Protein AF-A0A9E4T1R7-F1 (afdb_monomer_lite)

Secondary structure (DSSP, 8-state):
--GGG-S---TT-EEE-TTS-EEEEEEEEEEETTTTEEEEEEEE-SSTTTT-EEEE-GGGSEE-

Sequence (64 aa):
MNYAEMDTIESGLRFKTLGELVVETTGVTLHIESTNVHVHEVVIVEGDFQGTKYMHNLDYAQSL

Foldseek 3Di:
DQQFQDPWDDWAWWWQAPVRFIWTFHGDWDQDVVVRTIWTKIAGCDDPRGRDIDTHRCVRIGTD

Radius of gyration: 11.04 Å; chains: 1; bounding box: 24×18×26 Å

Structure (mmCIF, N/CA/C/O backbone):
data_AF-A0A9E4T1R7-F1
#
_entry.id   AF-A0A9E4T1R7-F1
#
loop_
_atom_site.group_PDB
_atom_site.id
_atom_site.type_symbol
_atom_site.label_atom_id
_atom_site.label_alt_id
_atom_site.label_comp_id
_atom_site.label_asym_id
_atom_site.label_entity_id
_atom_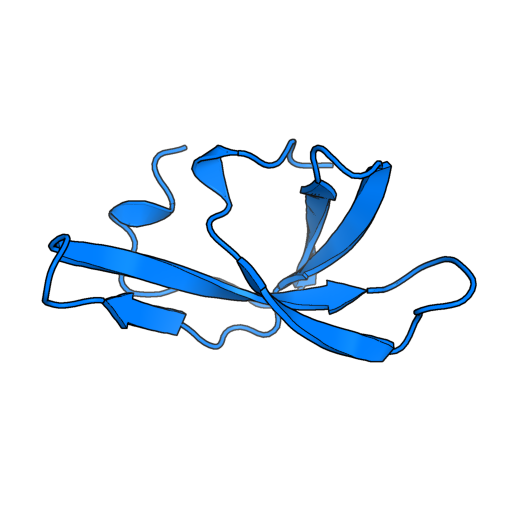site.label_seq_id
_atom_site.pdbx_PDB_ins_code
_atom_site.Cartn_x
_atom_site.Cartn_y
_atom_site.Cartn_z
_atom_site.occupancy
_atom_site.B_iso_or_equiv
_atom_site.auth_seq_id
_atom_site.auth_comp_id
_atom_site.auth_asym_id
_atom_site.auth_atom_id
_atom_site.pdbx_PDB_model_num
ATOM 1 N N . MET A 1 1 ? -2.205 10.514 -6.856 1.00 77.12 1 MET A N 1
ATOM 2 C CA . MET A 1 1 ? -0.741 10.307 -6.804 1.00 77.12 1 MET A CA 1
ATOM 3 C C . MET A 1 1 ? -0.431 9.030 -7.567 1.00 77.12 1 MET A C 1
ATOM 5 O O . MET A 1 1 ? -1.379 8.313 -7.851 1.00 77.12 1 MET A O 1
ATOM 9 N N . ASN A 1 2 ? 0.826 8.807 -7.950 1.00 92.75 2 ASN A N 1
ATOM 10 C CA . ASN A 1 2 ? 1.261 7.601 -8.661 1.00 92.75 2 ASN A CA 1
ATOM 11 C C . ASN A 1 2 ? 2.208 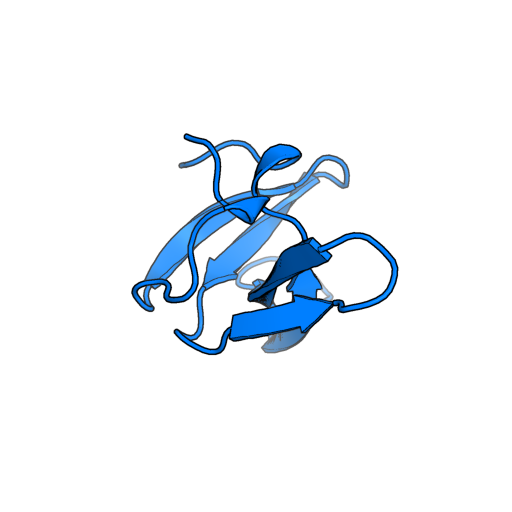6.828 -7.729 1.00 92.75 2 ASN A C 1
ATOM 13 O O . ASN A 1 2 ? 3.427 6.922 -7.832 1.00 92.75 2 ASN A O 1
ATOM 17 N N . TYR A 1 3 ? 1.636 6.175 -6.723 1.00 96.62 3 TYR A N 1
ATOM 18 C CA . TYR A 1 3 ? 2.360 5.454 -5.679 1.00 96.62 3 TYR A CA 1
ATOM 19 C C . TYR A 1 3 ? 3.163 4.285 -6.253 1.00 96.62 3 TYR A C 1
ATOM 21 O O . TYR A 1 3 ? 4.265 4.027 -5.785 1.00 96.62 3 TYR A O 1
ATOM 29 N N . ALA A 1 4 ? 2.703 3.652 -7.338 1.00 97.25 4 ALA A N 1
ATOM 30 C CA . ALA A 1 4 ? 3.489 2.635 -8.034 1.00 97.25 4 ALA A CA 1
ATOM 31 C C . ALA A 1 4 ? 4.853 3.139 -8.552 1.00 97.25 4 ALA A C 1
ATOM 33 O O . ALA A 1 4 ? 5.759 2.333 -8.773 1.00 97.25 4 ALA A O 1
ATOM 34 N N . GLU A 1 5 ? 5.033 4.448 -8.736 1.00 97.62 5 GLU A N 1
ATOM 35 C CA . GLU A 1 5 ? 6.303 5.052 -9.160 1.00 97.62 5 GLU A CA 1
ATOM 36 C C . GLU A 1 5 ? 7.185 5.488 -7.977 1.00 97.62 5 GLU A C 1
ATOM 38 O O . GLU A 1 5 ? 8.332 5.879 -8.187 1.00 97.62 5 GLU A O 1
ATOM 43 N N . MET A 1 6 ? 6.686 5.407 -6.739 1.00 97.38 6 MET A N 1
ATOM 44 C CA . MET A 1 6 ? 7.396 5.859 -5.542 1.00 97.38 6 MET A CA 1
ATOM 45 C C . MET A 1 6 ? 8.232 4.729 -4.938 1.00 97.38 6 MET A C 1
ATOM 47 O O . MET A 1 6 ? 7.704 3.722 -4.478 1.00 97.38 6 MET A O 1
ATOM 51 N N . ASP A 1 7 ? 9.548 4.917 -4.882 1.00 97.12 7 ASP A N 1
ATOM 52 C CA . ASP A 1 7 ? 10.491 3.967 -4.272 1.00 97.12 7 ASP A CA 1
ATOM 53 C C . ASP A 1 7 ? 10.424 3.930 -2.735 1.00 97.12 7 ASP A C 1
ATOM 55 O O . ASP A 1 7 ? 10.943 3.017 -2.089 1.00 97.12 7 ASP A O 1
ATOM 59 N N . THR A 1 8 ? 9.758 4.920 -2.147 1.00 97.25 8 THR A N 1
ATOM 60 C CA . THR A 1 8 ? 9.612 5.122 -0.711 1.00 97.25 8 THR A CA 1
ATOM 61 C C . THR A 1 8 ? 8.212 5.627 -0.379 1.00 97.25 8 THR A C 1
ATOM 63 O O . THR A 1 8 ? 7.535 6.249 -1.197 1.00 97.25 8 THR A O 1
ATOM 66 N N . ILE A 1 9 ? 7.766 5.363 0.849 1.00 97.81 9 ILE A N 1
ATOM 67 C CA . ILE A 1 9 ? 6.492 5.850 1.376 1.00 97.81 9 ILE A CA 1
ATOM 68 C C . ILE A 1 9 ? 6.671 6.239 2.838 1.00 97.81 9 ILE A C 1
ATOM 70 O O . ILE A 1 9 ? 7.404 5.584 3.580 1.00 97.81 9 ILE A O 1
ATOM 74 N N . GLU A 1 10 ? 6.002 7.302 3.264 1.00 97.94 10 GLU A N 1
ATOM 75 C CA . GLU A 1 10 ? 5.956 7.658 4.679 1.00 97.94 10 GLU A CA 1
ATOM 76 C C . GLU A 1 10 ? 5.058 6.675 5.437 1.00 97.94 10 GLU A C 1
ATOM 78 O O . GLU A 1 10 ? 4.053 6.201 4.904 1.00 97.94 10 GLU A O 1
ATOM 83 N N . SER A 1 11 ? 5.403 6.360 6.686 1.00 98.12 11 SER A N 1
ATOM 84 C CA . SER A 1 11 ? 4.517 5.622 7.591 1.00 98.12 11 SER A CA 1
ATOM 85 C C . SER A 1 11 ? 3.407 6.526 8.128 1.00 98.12 11 SER A C 1
ATOM 87 O O . SER A 1 11 ? 3.658 7.701 8.392 1.00 98.12 11 SER A O 1
ATOM 89 N N . GLY A 1 12 ? 2.227 5.970 8.397 1.00 98.19 12 GLY A N 1
ATOM 90 C CA . GLY A 1 12 ? 1.120 6.702 9.024 1.00 98.19 12 GLY A CA 1
ATOM 91 C C . GLY A 1 12 ? 0.116 7.314 8.043 1.00 98.19 12 GLY A C 1
ATOM 92 O O . GLY A 1 12 ? -0.858 7.926 8.478 1.00 98.19 12 GLY A O 1
ATOM 93 N N . LEU A 1 13 ? 0.312 7.147 6.731 1.00 98.25 13 LEU A N 1
ATOM 94 C CA . LEU A 1 13 ? -0.653 7.583 5.722 1.00 98.25 13 LEU A CA 1
ATOM 95 C C . LEU A 1 13 ? -1.827 6.608 5.686 1.00 98.25 13 LEU A C 1
ATOM 97 O O . LEU A 1 13 ? -1.621 5.394 5.635 1.00 98.25 13 LEU A O 1
ATOM 101 N N . ARG A 1 14 ? -3.056 7.130 5.693 1.00 98.25 14 ARG A N 1
ATOM 102 C CA . ARG A 1 14 ? -4.274 6.317 5.754 1.00 98.25 14 ARG A CA 1
ATOM 103 C C . ARG A 1 14 ? -4.998 6.259 4.425 1.00 98.25 14 ARG A C 1
ATOM 105 O O . ARG A 1 14 ? -5.150 7.261 3.732 1.00 98.25 14 ARG A O 1
ATOM 112 N N . PHE A 1 15 ? -5.488 5.068 4.112 1.00 98.31 15 PHE A N 1
ATOM 113 C CA . PHE A 1 15 ? -6.194 4.790 2.875 1.00 98.31 15 PHE A CA 1
ATOM 114 C C . PHE A 1 15 ? -7.410 3.908 3.123 1.00 98.31 15 PHE A C 1
ATOM 116 O O . PHE A 1 15 ? -7.410 3.050 4.007 1.00 98.31 15 PHE A O 1
ATOM 123 N N . LYS A 1 16 ? -8.422 4.076 2.278 1.00 98.19 16 LYS A N 1
ATOM 124 C CA . LYS A 1 16 ? -9.530 3.146 2.115 1.00 98.19 16 LYS A CA 1
ATOM 125 C C . LYS A 1 16 ? -9.341 2.355 0.826 1.00 98.19 16 LYS A C 1
ATOM 127 O O . LYS A 1 16 ? -9.246 2.926 -0.259 1.00 98.19 16 LYS A O 1
ATOM 132 N N . THR A 1 17 ? -9.257 1.039 0.946 1.00 97.06 17 THR A N 1
ATOM 133 C CA . THR A 1 17 ? -9.086 0.134 -0.203 1.00 97.06 17 THR A CA 1
ATOM 134 C C . THR A 1 17 ? -10.415 -0.131 -0.918 1.00 97.06 17 THR A C 1
ATOM 136 O O . THR A 1 17 ? -11.481 0.093 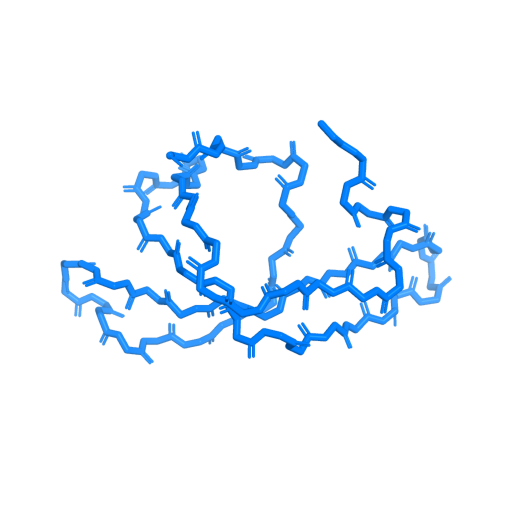-0.348 1.00 97.06 17 THR A O 1
ATOM 139 N N . LEU A 1 18 ? -10.374 -0.699 -2.132 1.00 95.50 18 LEU A N 1
ATOM 140 C CA . LEU A 1 18 ? -11.583 -1.145 -2.854 1.00 95.50 18 LEU A CA 1
ATOM 141 C C . LEU A 1 18 ? -12.395 -2.215 -2.102 1.00 95.50 18 LEU A C 1
ATOM 143 O O . LEU A 1 18 ? -13.581 -2.384 -2.365 1.00 95.50 18 LEU A O 1
ATOM 147 N N . GLY A 1 19 ? -11.757 -2.947 -1.184 1.00 94.31 19 GLY A N 1
ATOM 148 C CA . GLY A 1 19 ? -12.417 -3.903 -0.293 1.00 94.31 19 GLY A CA 1
ATOM 149 C C . GLY A 1 19 ? -13.021 -3.258 0.957 1.00 94.31 19 GLY A C 1
ATOM 150 O O . GLY A 1 19 ? -13.325 -3.974 1.903 1.00 94.31 19 GLY A O 1
ATOM 151 N N . GLU A 1 20 ? -13.136 -1.927 0.991 1.00 96.00 20 GLU A N 1
ATOM 152 C CA . GLU A 1 20 ? -13.660 -1.125 2.104 1.00 96.00 20 GLU A CA 1
ATOM 153 C C . GLU A 1 20 ? -12.838 -1.201 3.407 1.00 96.00 20 GLU A C 1
ATOM 155 O O . GLU A 1 20 ? -13.256 -0.670 4.433 1.00 96.00 20 GLU A O 1
ATOM 160 N N . LEU A 1 21 ? -11.638 -1.793 3.370 1.00 97.69 21 LEU A N 1
ATOM 161 C CA . LEU A 1 21 ? -10.713 -1.814 4.506 1.00 97.69 21 LEU A CA 1
ATOM 162 C C . LEU A 1 21 ? -10.024 -0.458 4.679 1.00 97.69 21 LEU A C 1
ATOM 164 O O . LEU A 1 21 ? -9.533 0.104 3.694 1.00 97.69 21 LEU A O 1
ATOM 168 N N . VAL A 1 22 ? -9.926 0.007 5.927 1.00 98.38 22 VAL A N 1
ATOM 169 C CA . VAL A 1 22 ? -9.094 1.152 6.321 1.00 98.38 22 VAL A CA 1
ATOM 170 C C . VAL A 1 22 ? -7.715 0.646 6.725 1.00 98.38 22 VAL A C 1
ATOM 172 O O . VAL A 1 22 ? -7.582 -0.206 7.612 1.00 98.38 22 VAL A O 1
ATOM 175 N N . VAL A 1 23 ? -6.684 1.169 6.068 1.00 98.62 23 VAL A N 1
ATOM 176 C CA . VAL A 1 23 ? -5.297 0.741 6.249 1.00 98.62 23 VAL A CA 1
ATOM 177 C C . VAL A 1 23 ? -4.354 1.921 6.435 1.00 98.62 23 VAL A C 1
ATOM 179 O O . VAL A 1 23 ? -4.644 3.029 5.990 1.00 98.62 23 VAL A O 1
ATOM 182 N N . GLU A 1 24 ? -3.219 1.673 7.077 1.00 98.75 24 GLU A N 1
ATOM 183 C CA . GLU A 1 24 ? -2.168 2.657 7.334 1.00 98.75 24 GLU A CA 1
ATOM 184 C C . GLU A 1 24 ? -0.820 2.156 6.795 1.00 98.75 24 GLU A C 1
ATOM 186 O O . GLU A 1 24 ? -0.483 0.983 6.967 1.00 98.75 24 GLU A O 1
ATOM 191 N N . THR A 1 25 ? -0.049 3.012 6.124 1.00 98.69 25 THR A N 1
ATOM 192 C CA . THR A 1 25 ? 1.278 2.659 5.596 1.00 98.69 25 THR A CA 1
ATOM 193 C C . THR A 1 25 ? 2.285 2.430 6.720 1.00 98.69 25 THR A C 1
ATOM 195 O O . THR A 1 25 ? 2.322 3.171 7.704 1.00 98.69 25 THR A O 1
ATOM 198 N N . THR A 1 26 ? 3.160 1.434 6.571 1.00 98.62 26 THR A N 1
ATOM 199 C CA . THR A 1 26 ? 4.198 1.134 7.580 1.00 98.62 26 THR A CA 1
ATOM 200 C C . THR A 1 26 ? 5.558 1.762 7.263 1.00 98.62 26 THR A C 1
ATOM 202 O O . THR A 1 26 ? 6.456 1.731 8.101 1.00 98.62 26 THR A O 1
ATOM 205 N N . GLY A 1 27 ? 5.715 2.336 6.065 1.00 98.31 27 GLY A N 1
ATOM 206 C CA . GLY A 1 27 ? 6.984 2.856 5.543 1.00 98.31 27 GLY A CA 1
ATOM 207 C C . GLY A 1 27 ? 7.803 1.835 4.743 1.00 98.31 27 GLY A C 1
ATOM 208 O O . GLY A 1 27 ? 8.802 2.194 4.123 1.00 98.31 27 GLY A O 1
ATOM 209 N N . VAL A 1 28 ? 7.389 0.563 4.714 1.00 98.62 28 VAL A N 1
ATOM 210 C CA . VAL A 1 28 ? 8.050 -0.477 3.913 1.00 98.62 28 VAL A CA 1
ATOM 211 C C . VAL A 1 28 ? 7.533 -0.436 2.476 1.00 98.62 28 VAL A C 1
ATOM 213 O O . VAL A 1 28 ? 6.328 -0.386 2.236 1.00 98.62 28 VAL A O 1
ATOM 216 N N . THR A 1 29 ? 8.457 -0.492 1.520 1.00 98.50 29 THR A N 1
ATOM 217 C CA . THR A 1 29 ? 8.169 -0.542 0.082 1.00 98.50 29 THR A CA 1
ATOM 218 C C . THR A 1 29 ? 8.883 -1.734 -0.542 1.00 98.50 29 THR A C 1
ATOM 220 O O . THR A 1 29 ? 9.997 -2.079 -0.146 1.00 98.50 29 THR A O 1
ATOM 223 N N . LEU A 1 30 ? 8.235 -2.371 -1.512 1.00 98.38 30 LEU A N 1
ATOM 224 C CA . LEU A 1 30 ? 8.773 -3.472 -2.295 1.00 98.38 30 LEU A CA 1
ATOM 225 C C . LEU A 1 30 ? 8.675 -3.129 -3.782 1.00 98.38 30 LEU A C 1
ATOM 227 O O . LEU A 1 30 ? 7.592 -2.837 -4.285 1.00 98.38 30 LEU A O 1
ATOM 231 N N . HIS A 1 31 ? 9.799 -3.210 -4.492 1.00 98.31 31 HIS A N 1
ATOM 232 C CA . HIS A 1 31 ? 9.825 -3.119 -5.951 1.00 98.31 31 HIS A CA 1
ATOM 233 C C . HIS A 1 31 ? 9.496 -4.480 -6.573 1.00 98.31 31 HIS A C 1
ATOM 235 O O . HIS A 1 31 ? 10.086 -5.502 -6.223 1.00 98.31 31 HIS A O 1
ATOM 241 N N . ILE A 1 32 ? 8.534 -4.492 -7.490 1.00 97.62 32 ILE A N 1
ATOM 242 C CA . ILE A 1 32 ? 8.119 -5.660 -8.263 1.00 97.62 32 ILE A CA 1
ATOM 243 C C . ILE A 1 32 ? 8.739 -5.548 -9.657 1.00 97.62 32 ILE A C 1
ATOM 245 O O . ILE A 1 32 ? 8.200 -4.871 -10.534 1.00 97.62 32 ILE A O 1
ATOM 249 N N . GLU A 1 33 ? 9.868 -6.229 -9.865 1.00 96.56 33 GLU A N 1
ATOM 250 C CA . GLU A 1 33 ? 10.670 -6.133 -11.096 1.00 96.56 33 GLU A CA 1
ATOM 251 C C . GLU A 1 33 ? 9.886 -6.498 -12.366 1.00 96.56 33 GLU A C 1
ATOM 253 O O . GLU A 1 33 ? 10.021 -5.833 -13.390 1.00 96.56 33 GLU A O 1
ATOM 258 N N . SER A 1 34 ? 9.028 -7.523 -12.306 1.00 96.94 34 SER A N 1
ATOM 259 C CA . SER A 1 34 ? 8.300 -8.046 -13.474 1.00 96.94 34 SER A CA 1
ATOM 260 C C . SER A 1 34 ? 7.328 -7.044 -14.102 1.00 96.94 34 SER A C 1
ATOM 262 O O . SER A 1 34 ? 7.053 -7.120 -15.298 1.00 96.94 34 SER A O 1
ATOM 264 N N . THR A 1 35 ? 6.812 -6.112 -13.303 1.00 95.56 35 THR A N 1
ATOM 265 C CA . THR A 1 35 ? 5.891 -5.051 -13.733 1.00 95.56 35 THR A CA 1
ATOM 266 C C . THR A 1 35 ? 6.482 -3.654 -13.561 1.00 95.56 35 THR A C 1
ATOM 268 O O . THR A 1 35 ? 5.825 -2.681 -13.909 1.00 95.56 35 THR A O 1
ATOM 271 N N . ASN A 1 36 ? 7.714 -3.555 -13.052 1.00 96.50 36 ASN A N 1
ATOM 272 C CA . ASN A 1 36 ? 8.421 -2.320 -12.727 1.00 96.50 36 ASN A CA 1
ATOM 273 C C . ASN A 1 36 ? 7.574 -1.309 -11.927 1.00 96.50 36 ASN A C 1
ATOM 275 O O . ASN A 1 36 ? 7.474 -0.142 -12.297 1.00 96.50 36 ASN A O 1
ATOM 279 N N . VAL A 1 37 ? 6.953 -1.772 -10.839 1.00 97.06 37 VAL A N 1
ATOM 280 C CA . VAL A 1 37 ? 6.135 -0.942 -9.934 1.00 97.06 37 VAL A CA 1
ATOM 281 C C . VAL A 1 37 ? 6.530 -1.168 -8.485 1.00 97.06 37 VAL A C 1
ATOM 283 O O . VAL A 1 37 ? 7.038 -2.233 -8.135 1.00 97.06 37 VAL A O 1
ATOM 286 N N . HIS A 1 38 ? 6.240 -0.197 -7.633 1.00 98.44 38 HIS A N 1
ATOM 287 C CA . HIS A 1 38 ? 6.362 -0.308 -6.189 1.00 98.44 38 HIS A CA 1
ATOM 288 C C . HIS A 1 38 ? 5.013 -0.649 -5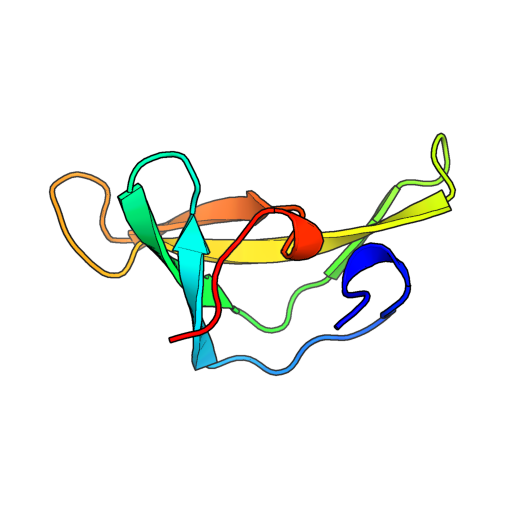.554 1.00 98.44 38 HIS A C 1
ATOM 290 O O . HIS A 1 38 ? 3.958 -0.165 -5.962 1.00 98.44 38 HIS A O 1
ATOM 296 N N . VAL A 1 39 ? 5.047 -1.517 -4.551 1.00 98.00 39 VAL A N 1
ATOM 297 C CA . VAL A 1 39 ? 3.927 -1.774 -3.645 1.00 98.00 39 VAL A CA 1
ATOM 298 C C . VAL A 1 39 ? 4.362 -1.441 -2.230 1.00 98.00 39 VAL A C 1
ATOM 300 O O . VAL A 1 39 ? 5.525 -1.617 -1.865 1.00 98.00 39 VAL A O 1
ATOM 303 N N . HIS A 1 40 ? 3.423 -0.964 -1.427 1.00 98.56 40 HIS A N 1
ATOM 304 C CA . HIS A 1 40 ? 3.704 -0.461 -0.091 1.00 98.56 40 HIS A CA 1
ATOM 305 C C . HIS A 1 40 ? 3.045 -1.357 0.944 1.00 98.56 40 HIS A C 1
ATOM 307 O O . HIS A 1 40 ? 1.896 -1.776 0.776 1.00 98.56 40 HIS A O 1
ATOM 313 N N . GLU A 1 41 ? 3.767 -1.673 2.013 1.00 98.75 41 GLU A N 1
ATOM 314 C CA . GLU A 1 41 ? 3.190 -2.426 3.116 1.00 98.75 41 GLU A CA 1
ATOM 315 C C . GLU A 1 41 ? 2.206 -1.538 3.880 1.00 98.75 41 GLU A C 1
ATOM 317 O O . GLU A 1 41 ? 2.504 -0.398 4.258 1.00 98.75 41 GLU A O 1
ATOM 322 N N . VAL A 1 42 ? 1.031 -2.099 4.136 1.00 98.69 42 VAL A N 1
ATOM 323 C CA . VAL A 1 42 ? -0.017 -1.478 4.933 1.00 98.69 42 VAL A CA 1
ATOM 324 C C . VAL A 1 42 ? -0.433 -2.398 6.072 1.00 98.69 42 VAL A C 1
ATOM 326 O O . VAL A 1 42 ? -0.306 -3.620 5.974 1.00 98.69 42 VAL A O 1
ATOM 329 N N . VAL A 1 43 ? -0.956 -1.814 7.147 1.00 98.75 43 VAL A N 1
ATOM 330 C CA . VAL A 1 43 ? -1.606 -2.520 8.253 1.00 98.75 43 VAL A CA 1
ATOM 331 C C . VAL A 1 43 ? -3.078 -2.131 8.320 1.00 98.75 43 VAL A C 1
ATOM 333 O O . VAL A 1 43 ? -3.412 -0.952 8.233 1.00 98.75 43 VAL A O 1
ATOM 336 N N . ILE A 1 44 ? -3.971 -3.107 8.478 1.00 98.62 44 ILE A N 1
ATOM 337 C CA . ILE A 1 44 ? -5.398 -2.840 8.704 1.00 98.62 44 ILE A CA 1
ATOM 338 C C . ILE A 1 44 ? -5.564 -2.209 10.087 1.00 98.62 44 ILE A C 1
ATOM 340 O O . ILE A 1 44 ? -5.094 -2.770 11.078 1.00 98.62 44 ILE A O 1
ATOM 344 N N . VAL A 1 45 ? -6.237 -1.061 10.170 1.00 98.38 45 VAL A N 1
ATOM 345 C CA . VAL A 1 45 ? -6.385 -0.309 11.431 1.00 98.38 45 VAL A CA 1
ATOM 346 C C . VAL A 1 45 ? -7.777 -0.402 12.054 1.00 98.38 45 VAL A C 1
ATOM 348 O O . VAL A 1 45 ? -7.941 -0.007 13.205 1.00 98.38 45 VAL A O 1
ATOM 351 N N . GLU A 1 46 ? -8.756 -0.971 11.346 1.00 96.75 46 GLU A N 1
ATOM 352 C CA . GLU A 1 46 ? -10.148 -1.095 11.799 1.00 96.75 46 GLU A CA 1
ATOM 353 C C . GLU A 1 46 ? -10.766 -2.451 11.403 1.00 96.75 46 GLU A C 1
ATOM 355 O O . GLU A 1 46 ? -10.386 -3.052 10.397 1.00 96.75 46 GLU A O 1
ATOM 360 N N . GLY A 1 47 ? -11.753 -2.917 12.176 1.00 95.19 47 GLY A N 1
ATOM 361 C CA . GLY A 1 47 ? -12.527 -4.134 11.893 1.00 95.19 47 GLY A CA 1
ATOM 362 C C . GLY A 1 47 ? -11.854 -5.448 12.310 1.00 95.19 47 GLY A C 1
ATOM 363 O O . GLY A 1 47 ? -10.813 -5.463 12.964 1.00 95.19 47 GLY A O 1
ATOM 364 N N . ASP A 1 48 ? -12.460 -6.571 11.918 1.00 94.25 48 ASP A N 1
ATOM 365 C CA . ASP A 1 48 ? -12.090 -7.918 12.395 1.00 94.25 48 ASP A CA 1
ATOM 366 C C . ASP A 1 48 ? -10.668 -8.357 12.009 1.00 94.25 48 ASP A C 1
ATOM 368 O O . ASP A 1 48 ? -10.086 -9.233 12.647 1.00 94.25 48 ASP A O 1
ATOM 372 N N . PHE A 1 49 ? -10.092 -7.743 10.973 1.00 96.75 49 PHE A N 1
ATOM 373 C CA . PHE A 1 49 ? -8.750 -8.051 10.474 1.00 96.75 49 PHE A CA 1
ATOM 374 C C . PHE A 1 49 ? -7.680 -7.056 10.947 1.00 96.75 49 PHE A C 1
ATOM 376 O O . PHE A 1 49 ? -6.556 -7.080 10.432 1.00 96.75 49 PHE A O 1
ATOM 383 N N . GLN A 1 50 ? -8.002 -6.182 11.908 1.00 98.25 50 GLN A N 1
ATOM 384 C CA . GLN A 1 50 ? -7.077 -5.188 12.451 1.00 98.25 50 GLN A CA 1
ATOM 385 C C . GLN A 1 50 ? -5.735 -5.816 12.869 1.00 98.25 50 GLN A C 1
ATOM 387 O O . GLN A 1 50 ? -5.675 -6.873 13.494 1.00 98.25 50 GLN A O 1
ATOM 392 N N . GLY A 1 51 ? -4.638 -5.146 12.515 1.00 98.31 51 GLY A N 1
ATOM 393 C CA . GLY A 1 51 ? -3.266 -5.594 12.761 1.00 98.31 51 GLY A CA 1
ATOM 394 C C . GLY A 1 51 ? -2.677 -6.473 11.654 1.00 98.31 51 GLY A C 1
ATOM 395 O O . GLY A 1 51 ? -1.463 -6.681 11.635 1.00 98.31 51 GLY A O 1
ATOM 396 N N . THR A 1 52 ? -3.488 -6.950 10.705 1.00 98.50 52 THR A N 1
ATOM 397 C CA . THR A 1 52 ? -2.997 -7.715 9.547 1.00 98.50 52 THR A CA 1
ATOM 398 C C . THR A 1 52 ? -2.194 -6.815 8.615 1.00 98.50 52 THR A C 1
ATOM 400 O O . THR A 1 52 ? -2.651 -5.726 8.266 1.00 98.50 52 THR A O 1
ATOM 403 N N . LYS A 1 53 ? -1.018 -7.289 8.184 1.00 98.56 53 LYS A N 1
ATOM 404 C CA . LYS A 1 53 ? -0.135 -6.588 7.245 1.00 98.56 53 LYS A CA 1
ATOM 405 C C . LYS A 1 53 ? -0.110 -7.254 5.879 1.00 98.56 53 LYS A C 1
ATOM 407 O O . LYS A 1 53 ? -0.131 -8.481 5.798 1.00 98.56 53 LYS A O 1
ATOM 412 N N . TYR A 1 54 ? -0.025 -6.455 4.823 1.00 98.44 54 TYR A N 1
ATOM 413 C CA . TYR A 1 54 ? 0.132 -6.947 3.455 1.00 98.44 54 TYR A CA 1
ATOM 414 C C . TYR A 1 54 ? 0.695 -5.865 2.528 1.00 98.44 54 TYR A C 1
ATOM 416 O O . TYR A 1 54 ? 0.635 -4.676 2.833 1.00 98.44 54 TYR A O 1
ATOM 424 N N . MET A 1 55 ? 1.233 -6.285 1.381 1.00 98.19 55 MET A N 1
ATOM 425 C CA . MET A 1 55 ? 1.677 -5.375 0.324 1.00 98.19 55 M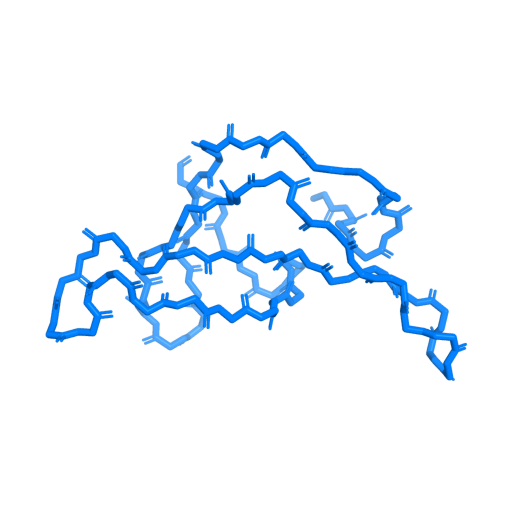ET A CA 1
ATOM 426 C C . MET A 1 55 ? 0.487 -4.930 -0.520 1.00 98.19 55 MET A C 1
ATOM 428 O O . MET A 1 55 ? -0.279 -5.765 -1.007 1.00 98.19 55 MET A O 1
ATOM 432 N N . HIS A 1 56 ? 0.345 -3.625 -0.723 1.00 97.81 56 HIS A N 1
ATOM 433 C CA . HIS A 1 56 ? -0.756 -3.051 -1.477 1.00 97.81 56 HIS A CA 1
ATOM 434 C C . HIS A 1 56 ? -0.263 -2.041 -2.512 1.00 97.81 56 HIS A C 1
ATOM 436 O O . HIS A 1 56 ? 0.636 -1.242 -2.252 1.00 97.81 56 HIS A O 1
ATOM 442 N N . ASN A 1 57 ? -0.880 -2.065 -3.693 1.00 96.69 57 ASN A N 1
ATOM 443 C CA . ASN A 1 57 ? -0.738 -0.980 -4.652 1.00 96.69 57 ASN A CA 1
ATOM 444 C C . ASN A 1 57 ? -1.723 0.134 -4.261 1.00 96.69 57 ASN A C 1
ATOM 446 O O . ASN A 1 57 ? -2.935 -0.033 -4.405 1.00 96.69 57 ASN A O 1
ATOM 450 N N . LEU A 1 58 ? -1.189 1.253 -3.763 1.00 97.69 58 LEU A N 1
ATOM 451 C CA . LEU A 1 58 ? -1.977 2.377 -3.253 1.00 97.69 58 LEU A CA 1
ATOM 452 C C . LEU A 1 58 ? -2.656 3.206 -4.356 1.00 97.69 58 LEU A C 1
ATOM 454 O O . LEU A 1 58 ? -3.540 3.995 -4.037 1.00 97.69 58 LEU A O 1
ATOM 458 N N . ASP A 1 59 ? -2.333 3.000 -5.637 1.00 96.56 59 ASP A N 1
ATOM 459 C CA . ASP A 1 59 ? -3.020 3.679 -6.752 1.00 96.56 59 ASP A CA 1
ATOM 460 C C . ASP A 1 59 ? -4.485 3.254 -6.888 1.00 96.56 59 ASP A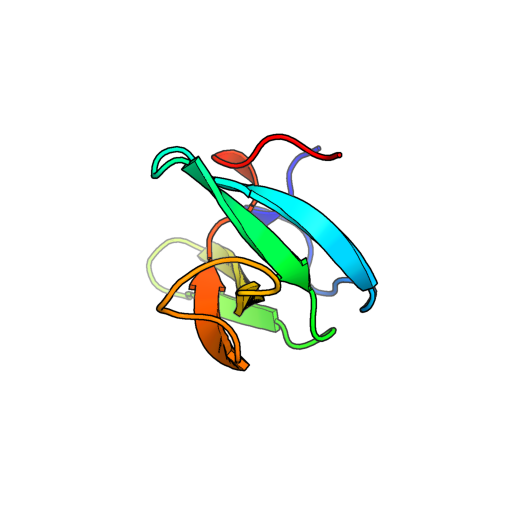 C 1
ATOM 462 O O . ASP A 1 59 ? -5.304 3.979 -7.453 1.00 96.56 59 ASP A O 1
ATOM 466 N N . TYR A 1 60 ? -4.830 2.091 -6.332 1.00 93.56 60 TYR A N 1
ATOM 467 C CA . TYR A 1 60 ? -6.201 1.587 -6.260 1.00 93.56 60 TYR A CA 1
ATOM 468 C C . TYR A 1 60 ? -6.892 1.915 -4.933 1.00 93.56 60 TYR A C 1
ATOM 470 O O . TYR A 1 60 ? -8.007 1.451 -4.697 1.00 93.56 60 TYR A O 1
ATOM 478 N N . ALA A 1 61 ? -6.254 2.687 -4.055 1.00 96.38 61 ALA A N 1
ATOM 479 C CA . ALA A 1 61 ? -6.810 3.070 -2.769 1.00 96.38 61 ALA A CA 1
ATOM 480 C C . ALA A 1 61 ? -7.140 4.568 -2.732 1.00 96.38 61 ALA A C 1
ATOM 482 O O . ALA A 1 61 ? -6.499 5.402 -3.371 1.00 96.38 61 ALA A O 1
ATOM 483 N N . GLN A 1 62 ? -8.160 4.922 -1.957 1.00 97.38 62 GLN A N 1
ATOM 484 C CA . GLN A 1 62 ? -8.537 6.306 -1.711 1.00 97.38 62 GLN A CA 1
ATOM 485 C C . GLN A 1 62 ? -7.811 6.816 -0.464 1.00 97.38 62 GLN A C 1
ATOM 487 O O . GLN A 1 62 ? -8.003 6.263 0.615 1.00 97.38 62 GLN A O 1
ATOM 492 N N . SER A 1 63 ? -7.009 7.877 -0.590 1.00 96.31 63 SER A N 1
ATOM 493 C CA . SER A 1 63 ? -6.425 8.563 0.576 1.00 96.31 63 SER A CA 1
ATOM 494 C C . SER A 1 63 ? -7.527 9.123 1.480 1.00 96.31 63 SER A C 1
ATOM 496 O O . SER A 1 63 ? -8.515 9.667 0.974 1.00 96.31 63 SER A O 1
ATOM 498 N N . LEU A 1 64 ? -7.337 9.003 2.795 1.00 95.19 64 LEU A N 1
ATOM 499 C CA . LEU A 1 64 ? -8.214 9.550 3.837 1.00 95.19 64 LEU A CA 1
ATOM 500 C C . LEU A 1 64 ? -7.618 10.795 4.497 1.00 95.19 64 LEU A C 1
ATOM 502 O O . LEU A 1 64 ? -6.374 10.930 4.483 1.00 95.19 64 LEU A O 1
#

pLDDT: mean 97.08, std 2.85, range [77.12, 98.75]